Protein AF-A0ABD1LPU7-F1 (afdb_monomer_lite)

Radius of gyration: 28.8 Å; chains: 1; bounding box: 50×42×88 Å

InterPro domains:
  IPR012340 Nucleic acid-binding, OB-fold [G3DSA:2.40.50.140] (16-74)
  IPR027417 P-loop containing nucleoside triphosphate hydrolase [G3DSA:3.40.50.300] (75-120)
  IPR027417 P-loop containing nucleoside triphosphate hydrolase [SSF52540] (64-120)
  IPR032501 Proteasomal ATPase, second OB domain [PF16450] (38-65)
  IPR050221 26S Proteasome Regulatory ATPase [PTHR23073] (26-120)

Foldseek 3Di:
DDPPPDDDDDDPDPPPPPPPPADKDWDQDPVRDIDIDDDDDVVPDDPPWDFDADPPRRYTDGTDPDDDDVVVVVVDDPDDDPDDPVVDPDCVVVVVVVCQQPVCCVPPVVVCVVVVHDGD

pLDDT: mean 79.66, std 15.4, range [37.16, 94.06]

Secondary structure (DSSP, 8-state):
--TT-------S---S-S--SS--EEEE-TTS-EEEE----TTS--TT-EEEE-TTT--EEEEEPPP--HHHHTTS--S-----GGGS-S-HHHHHHHIIIIIHHHH-HHHHHHHTPPP-

Organism: NCBI:txid520843

Sequence (120 aa):
MNPEDEAEEDGANIDLDSPRKGKCVLLKTSTRQTSDVGLVDPDKLKPGDLVGVNKDSYLIMDTLPSEYDSRVKAMEVDEKPTEDYNDIGGLEKQIQELVEAIVLPMTYKERFQKLGVRPP

Structure (mmCIF, N/CA/C/O backbone):
data_AF-A0ABD1LPU7-F1
#
_entry.id   AF-A0ABD1LPU7-F1
#
loop_
_atom_site.group_PDB
_atom_site.id
_atom_site.type_symbol
_atom_site.label_atom_id
_atom_site.label_alt_id
_atom_site.label_comp_id
_atom_site.label_asym_id
_atom_site.label_entity_id
_atom_site.label_seq_id
_atom_site.pdbx_PDB_ins_code
_atom_site.Cartn_x
_atom_site.Cartn_y
_atom_site.Cartn_z
_atom_site.occupancy
_atom_site.B_iso_or_equiv
_atom_site.auth_seq_id
_atom_site.auth_comp_id
_atom_site.auth_asym_id
_atom_site.auth_atom_id
_atom_site.pdbx_PDB_model_num
ATOM 1 N N . MET A 1 1 ? 3.257 -32.813 -55.108 1.00 43.41 1 MET A N 1
ATOM 2 C CA . MET A 1 1 ? 4.587 -32.223 -55.330 1.00 43.41 1 MET A CA 1
ATOM 3 C C . MET A 1 1 ? 4.332 -30.786 -55.752 1.00 43.41 1 MET A C 1
ATOM 5 O O . MET A 1 1 ? 4.018 -30.566 -56.913 1.00 43.41 1 MET A O 1
ATOM 9 N N . ASN A 1 2 ? 4.257 -29.864 -54.788 1.00 43.62 2 ASN A N 1
ATOM 10 C CA . ASN A 1 2 ? 4.083 -28.438 -55.081 1.00 43.62 2 ASN A CA 1
ATOM 11 C C . ASN A 1 2 ? 5.475 -27.824 -55.297 1.00 43.62 2 ASN A C 1
ATOM 13 O O . ASN A 1 2 ? 6.376 -28.178 -54.541 1.00 43.62 2 ASN A O 1
ATOM 17 N N . PRO A 1 3 ? 5.664 -26.963 -56.308 1.00 50.62 3 PRO A N 1
ATOM 18 C CA . PRO A 1 3 ? 6.979 -26.493 -56.740 1.00 50.62 3 PRO A CA 1
ATOM 19 C C . PRO A 1 3 ? 7.425 -25.197 -56.036 1.00 50.62 3 PRO A C 1
ATOM 21 O O . PRO A 1 3 ? 8.059 -24.362 -56.662 1.00 50.62 3 PRO A O 1
ATOM 24 N N . GLU A 1 4 ? 7.083 -24.998 -54.762 1.00 51.28 4 GLU A N 1
ATOM 25 C CA . GLU A 1 4 ? 7.427 -23.759 -54.030 1.00 51.28 4 GLU A CA 1
ATOM 26 C C . GLU A 1 4 ? 8.532 -23.955 -52.977 1.00 51.28 4 GLU A C 1
ATOM 28 O O . GLU A 1 4 ? 8.874 -23.017 -52.267 1.00 51.28 4 GLU A O 1
ATOM 33 N N . ASP A 1 5 ? 9.136 -25.144 -52.909 1.00 53.84 5 ASP A N 1
ATOM 34 C CA . ASP A 1 5 ? 10.357 -25.391 -52.134 1.00 53.84 5 ASP A CA 1
ATOM 35 C C . ASP A 1 5 ? 11.588 -25.286 -53.048 1.00 53.84 5 ASP A C 1
ATOM 37 O O . ASP A 1 5 ? 12.239 -26.287 -53.347 1.00 53.84 5 ASP A O 1
ATOM 41 N N . GLU A 1 6 ? 11.917 -24.080 -53.513 1.00 46.62 6 GLU A N 1
ATOM 42 C CA . GLU A 1 6 ? 13.261 -23.791 -54.022 1.00 46.62 6 GLU A CA 1
ATOM 43 C C . GLU A 1 6 ? 13.816 -22.531 -53.353 1.00 46.62 6 GLU A C 1
ATOM 45 O O . GLU A 1 6 ? 13.182 -21.483 -53.292 1.00 46.62 6 GLU A O 1
ATOM 50 N N . ALA A 1 7 ? 14.997 -22.723 -52.772 1.00 54.12 7 ALA A N 1
ATOM 51 C CA . ALA A 1 7 ? 15.735 -21.821 -51.910 1.00 54.12 7 ALA A CA 1
ATOM 52 C C . ALA A 1 7 ? 15.905 -20.402 -52.473 1.00 54.12 7 ALA A C 1
ATOM 54 O O . ALA A 1 7 ? 16.443 -20.232 -53.565 1.00 54.12 7 ALA A O 1
ATOM 55 N N . GLU A 1 8 ? 15.601 -19.394 -51.651 1.00 47.62 8 GLU A N 1
ATOM 56 C CA . GLU A 1 8 ? 16.196 -18.064 -51.788 1.00 47.62 8 GLU A CA 1
ATOM 57 C C . GLU A 1 8 ? 17.198 -17.830 -50.654 1.00 47.62 8 GLU A C 1
ATOM 59 O O . GLU A 1 8 ? 16.859 -17.635 -49.490 1.00 47.62 8 GLU A O 1
ATOM 64 N N . GLU A 1 9 ? 18.451 -18.005 -51.069 1.00 39.78 9 GLU A N 1
ATOM 65 C CA . GLU A 1 9 ? 19.684 -17.310 -50.707 1.00 39.78 9 GLU A CA 1
ATOM 66 C C . GLU A 1 9 ? 19.823 -16.672 -49.315 1.00 39.78 9 GLU A C 1
ATOM 68 O O . GLU A 1 9 ? 19.140 -15.729 -48.924 1.00 39.78 9 GLU A O 1
ATOM 73 N N . ASP A 1 10 ? 20.882 -17.137 -48.649 1.00 45.31 10 ASP A N 1
ATOM 74 C CA . ASP A 1 10 ? 21.658 -16.475 -47.602 1.00 45.31 10 ASP A CA 1
ATOM 75 C C . ASP A 1 10 ? 21.994 -15.019 -48.007 1.00 45.31 10 ASP A C 1
ATOM 77 O O . ASP A 1 10 ? 23.029 -14.710 -48.602 1.00 45.31 10 ASP A O 1
ATOM 81 N N . GLY A 1 11 ? 21.064 -14.108 -47.732 1.00 37.16 11 GLY A N 1
ATOM 82 C CA . GLY A 1 11 ? 21.216 -12.671 -47.888 1.00 37.16 11 GLY A CA 1
ATOM 83 C C . GLY A 1 11 ? 21.399 -12.020 -46.524 1.00 37.16 11 GLY A C 1
ATOM 84 O O . GLY A 1 11 ? 20.612 -12.234 -45.606 1.00 37.16 11 GLY A O 1
ATOM 85 N N . ALA A 1 12 ? 22.418 -11.171 -46.390 1.00 48.25 12 ALA A N 1
ATOM 86 C CA . ALA A 1 12 ? 22.711 -10.376 -45.195 1.00 48.25 12 ALA A CA 1
ATOM 87 C C . ALA A 1 12 ? 21.688 -9.243 -44.944 1.00 48.25 12 ALA A C 1
ATOM 89 O O . ALA A 1 12 ? 22.067 -8.114 -44.631 1.00 48.25 12 ALA A O 1
ATOM 90 N N . ASN A 1 13 ? 20.395 -9.515 -45.112 1.00 44.69 13 ASN A N 1
ATOM 91 C CA . ASN A 1 13 ? 19.325 -8.570 -44.846 1.00 44.69 13 ASN A CA 1
ATOM 92 C C . ASN A 1 13 ? 18.462 -9.121 -43.712 1.00 44.69 13 ASN A C 1
ATOM 94 O O . ASN A 1 13 ? 17.620 -9.994 -43.902 1.00 44.69 13 ASN A O 1
ATOM 98 N N . ILE A 1 14 ? 18.718 -8.629 -42.502 1.00 56.16 14 ILE A N 1
ATOM 99 C CA . ILE A 1 14 ? 17.807 -8.828 -41.379 1.00 56.16 14 ILE A CA 1
ATOM 100 C C . ILE A 1 14 ? 16.566 -8.001 -41.706 1.00 56.16 14 ILE A C 1
ATOM 102 O O . ILE A 1 14 ? 16.576 -6.780 -41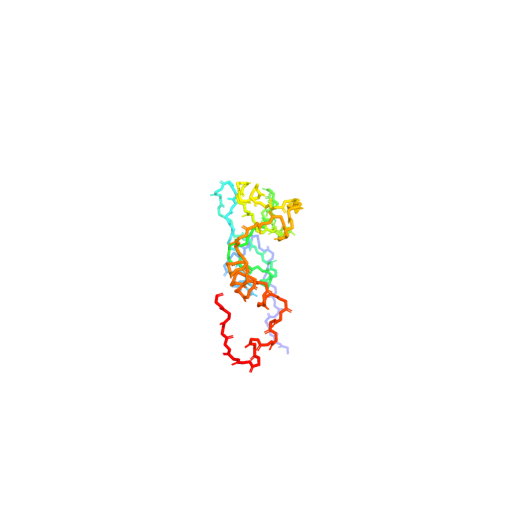.570 1.00 56.16 14 ILE A O 1
ATOM 106 N N . ASP A 1 15 ? 15.520 -8.671 -42.181 1.00 51.81 15 ASP A N 1
ATOM 107 C CA . ASP A 1 15 ? 14.224 -8.058 -42.438 1.00 51.81 15 ASP A CA 1
ATOM 108 C C . ASP A 1 15 ? 13.624 -7.577 -41.102 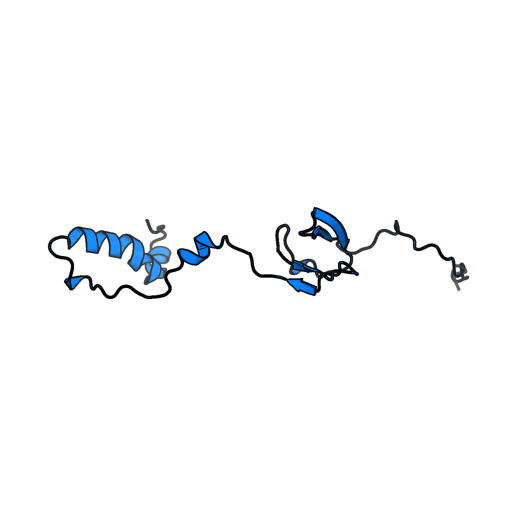1.00 51.81 15 ASP A C 1
ATOM 110 O O . ASP A 1 15 ? 13.118 -8.353 -40.285 1.00 51.81 15 ASP A O 1
ATOM 114 N N . LEU A 1 16 ? 13.786 -6.279 -40.832 1.00 56.81 16 LEU A N 1
ATOM 115 C CA . LEU A 1 16 ? 13.304 -5.601 -39.625 1.00 56.81 16 LEU A CA 1
ATOM 116 C C . LEU A 1 16 ? 11.785 -5.362 -39.653 1.00 56.81 16 LEU A C 1
ATOM 118 O O . LEU A 1 16 ? 11.217 -5.072 -38.600 1.00 56.81 16 LEU A O 1
ATOM 122 N N . ASP A 1 17 ? 11.144 -5.502 -40.818 1.00 53.06 17 ASP A N 1
ATOM 123 C CA . ASP A 1 17 ? 9.734 -5.164 -41.066 1.00 53.06 17 ASP A CA 1
ATOM 124 C C . ASP A 1 17 ? 8.830 -6.398 -41.219 1.00 53.06 17 ASP A C 1
ATOM 126 O O . ASP A 1 17 ? 7.606 -6.277 -41.327 1.00 53.06 17 ASP A O 1
ATOM 130 N N . SER A 1 18 ? 9.398 -7.608 -41.171 1.00 58.28 18 SER A N 1
ATOM 131 C CA . SER A 1 18 ? 8.603 -8.828 -41.052 1.00 58.28 18 SER A CA 1
ATOM 132 C C . SER A 1 18 ? 7.675 -8.682 -39.836 1.00 58.28 18 SER A C 1
ATOM 134 O O . SER A 1 18 ? 8.170 -8.368 -38.746 1.00 58.28 18 SER A O 1
ATOM 136 N N . PRO A 1 19 ? 6.342 -8.866 -39.965 1.00 53.09 19 PRO A N 1
ATOM 137 C CA . PRO A 1 19 ? 5.412 -8.651 -38.868 1.00 53.09 19 PRO A CA 1
ATOM 138 C C . PRO A 1 19 ? 5.712 -9.687 -37.791 1.00 53.09 19 PRO A C 1
ATOM 140 O O . PRO A 1 19 ? 5.209 -10.812 -37.822 1.00 53.09 19 PRO A O 1
ATOM 143 N N . ARG A 1 20 ? 6.577 -9.317 -36.840 1.00 55.81 20 ARG A N 1
ATOM 144 C CA . ARG A 1 20 ? 6.923 -10.146 -35.695 1.00 55.81 20 ARG A CA 1
ATOM 145 C C . ARG A 1 20 ? 5.604 -10.471 -35.019 1.00 55.81 20 ARG A C 1
ATOM 147 O O . ARG A 1 20 ? 4.964 -9.609 -34.422 1.00 55.81 20 ARG A O 1
ATOM 154 N N . LYS A 1 21 ? 5.170 -11.723 -35.146 1.00 51.88 21 LYS A N 1
ATOM 155 C CA . LYS A 1 21 ? 3.934 -12.244 -34.557 1.00 51.88 21 LYS A CA 1
ATOM 156 C C . LYS A 1 21 ? 4.151 -12.476 -33.056 1.00 51.88 21 LYS A C 1
ATOM 158 O O . LYS A 1 21 ? 3.979 -13.576 -32.546 1.00 51.88 21 LYS A O 1
ATOM 163 N N . GLY A 1 22 ? 4.610 -11.435 -32.368 1.00 58.34 22 GLY A N 1
ATOM 164 C CA . GLY A 1 22 ? 5.024 -11.418 -30.974 1.00 58.34 22 GLY A CA 1
ATOM 165 C C . GLY A 1 22 ? 4.769 -10.036 -30.382 1.00 58.34 22 GLY A C 1
ATOM 166 O O . GLY A 1 22 ? 4.813 -9.026 -31.084 1.00 58.34 22 GLY A O 1
ATOM 167 N N . LYS A 1 23 ? 4.445 -9.983 -29.090 1.00 67.12 23 LYS A N 1
ATOM 168 C CA . LYS A 1 23 ? 4.200 -8.709 -28.408 1.00 67.12 23 LYS A CA 1
ATOM 169 C C . LYS A 1 23 ? 5.547 -7.997 -28.209 1.00 67.12 23 LYS A C 1
ATOM 171 O O . LYS A 1 23 ? 6.508 -8.614 -27.757 1.00 67.12 23 LYS A O 1
ATOM 176 N N . CYS A 1 24 ? 5.619 -6.727 -28.600 1.00 70.12 24 CYS A N 1
ATOM 177 C CA . CYS A 1 24 ? 6.802 -5.875 -28.459 1.00 70.12 24 CYS A CA 1
ATOM 178 C C . CYS A 1 24 ? 6.679 -5.021 -27.189 1.00 70.12 24 CYS A C 1
ATOM 180 O O . CYS A 1 24 ? 5.570 -4.615 -26.832 1.00 70.12 24 CYS A O 1
ATOM 182 N N . VAL A 1 25 ? 7.800 -4.742 -26.519 1.00 80.19 25 VAL A N 1
ATOM 183 C CA . VAL A 1 25 ? 7.853 -3.878 -25.335 1.00 80.19 25 VAL A CA 1
ATOM 184 C C . VAL A 1 25 ? 8.757 -2.685 -25.631 1.00 80.19 25 VAL A C 1
ATOM 186 O O . VAL A 1 25 ? 9.889 -2.838 -26.086 1.00 80.19 25 VAL A O 1
ATOM 189 N N . LEU A 1 26 ? 8.249 -1.484 -25.355 1.00 84.56 26 LEU A N 1
ATOM 190 C CA . LEU A 1 26 ? 9.036 -0.255 -25.392 1.00 84.56 26 LEU A CA 1
ATOM 191 C C . LEU A 1 26 ? 9.571 0.032 -23.994 1.00 84.56 26 LEU A C 1
ATOM 193 O O . LEU A 1 26 ? 8.798 0.114 -23.038 1.00 84.56 26 LEU A O 1
ATOM 197 N N . LEU A 1 27 ? 10.883 0.218 -23.882 1.00 86.69 27 LEU A N 1
ATOM 198 C CA . LEU A 1 27 ? 11.541 0.490 -22.609 1.00 86.69 27 LEU A CA 1
ATOM 199 C C . LEU A 1 27 ? 12.167 1.869 -22.625 1.00 86.69 27 LEU A C 1
ATOM 201 O O . LEU A 1 27 ? 12.809 2.276 -23.592 1.00 86.69 27 LEU A O 1
ATOM 205 N N . LYS A 1 28 ? 12.010 2.570 -21.506 1.00 88.75 28 LYS A N 1
ATOM 206 C CA . LYS A 1 28 ? 12.724 3.807 -21.225 1.00 88.75 28 LYS A CA 1
ATOM 207 C C . LYS A 1 28 ? 13.743 3.528 -20.134 1.00 88.75 28 LYS A C 1
ATOM 209 O O . LYS A 1 28 ? 13.373 3.249 -18.998 1.00 88.75 28 LYS A O 1
ATOM 214 N N . THR A 1 29 ? 15.019 3.599 -20.481 1.00 88.25 29 THR A N 1
ATOM 215 C CA . THR A 1 29 ? 16.103 3.384 -19.526 1.00 88.25 29 THR A CA 1
ATOM 216 C C . THR A 1 29 ? 16.227 4.572 -18.570 1.00 88.25 29 THR A C 1
ATOM 218 O O . THR A 1 29 ? 15.837 5.703 -18.883 1.00 88.25 29 THR A O 1
ATOM 221 N N . SER A 1 30 ? 16.854 4.355 -17.412 1.00 87.06 30 SER A N 1
ATOM 222 C CA . SER A 1 30 ? 17.182 5.429 -16.461 1.00 87.06 30 SER A CA 1
ATOM 223 C C . SER A 1 30 ? 18.111 6.494 -17.065 1.00 87.06 30 SER A C 1
ATOM 225 O O . SER A 1 30 ? 18.108 7.643 -16.627 1.00 87.06 30 SER A O 1
ATOM 227 N N . THR A 1 31 ? 18.856 6.147 -18.123 1.00 89.62 31 THR A N 1
ATOM 228 C CA . THR A 1 31 ? 19.670 7.076 -18.927 1.00 89.62 31 THR A CA 1
ATOM 229 C C . THR A 1 31 ? 18.853 7.886 -19.941 1.00 89.62 31 THR A C 1
ATOM 231 O O . THR A 1 31 ? 19.426 8.633 -20.729 1.00 89.62 31 THR A O 1
ATOM 234 N N . ARG A 1 32 ? 17.514 7.801 -19.892 1.00 88.19 32 ARG A N 1
ATOM 235 C CA . ARG A 1 32 ? 16.557 8.500 -20.770 1.00 88.19 32 ARG A CA 1
ATOM 236 C C . ARG A 1 32 ? 16.642 8.092 -22.245 1.00 88.19 32 ARG A C 1
ATOM 238 O O . ARG A 1 32 ? 16.194 8.853 -23.099 1.00 88.19 32 ARG A O 1
ATOM 245 N N . GLN A 1 33 ? 17.167 6.906 -22.540 1.00 86.31 33 GLN A N 1
ATOM 246 C CA . GLN A 1 33 ? 17.138 6.321 -23.879 1.00 86.31 33 GLN A CA 1
ATOM 247 C C . GLN A 1 33 ? 15.901 5.435 -24.026 1.00 86.31 33 GLN A C 1
ATOM 249 O O . GLN A 1 33 ? 15.443 4.824 -23.059 1.00 86.31 33 GLN A O 1
ATOM 254 N N . THR A 1 34 ? 15.338 5.401 -25.228 1.00 85.12 34 THR A N 1
ATOM 255 C CA . THR A 1 34 ? 14.198 4.549 -25.565 1.00 85.12 34 THR A CA 1
ATOM 256 C C . THR A 1 34 ? 14.656 3.488 -26.547 1.00 85.12 34 THR A C 1
ATOM 258 O O . THR A 1 34 ? 15.092 3.844 -27.641 1.00 85.12 34 THR A O 1
ATOM 261 N N . SER A 1 35 ? 14.541 2.222 -26.158 1.00 78.62 35 SER A N 1
ATOM 262 C CA . SER A 1 35 ? 14.899 1.076 -26.997 1.00 78.62 35 SER A CA 1
ATOM 263 C C . SER A 1 35 ? 13.703 0.136 -27.096 1.00 78.62 35 SER A C 1
ATOM 265 O O . SER A 1 35 ? 12.988 -0.073 -26.108 1.00 78.62 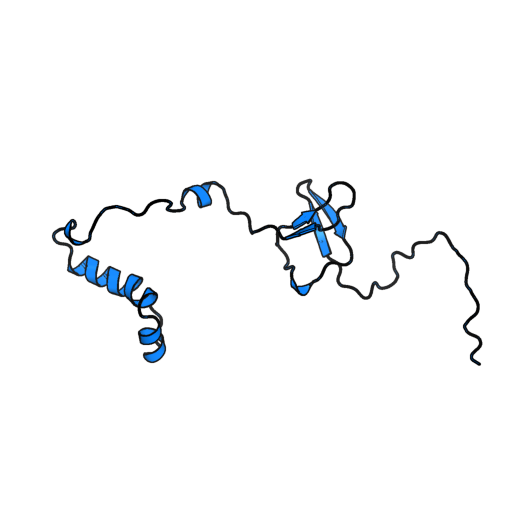35 SER A O 1
ATOM 267 N N . ASP A 1 36 ? 13.469 -0.417 -28.282 1.00 77.25 36 ASP A N 1
ATOM 268 C CA . ASP A 1 36 ? 12.564 -1.544 -28.454 1.00 77.25 36 ASP A CA 1
ATOM 269 C C . ASP A 1 36 ? 13.276 -2.823 -28.011 1.00 77.25 36 ASP A C 1
ATOM 271 O O . ASP A 1 36 ? 14.435 -3.064 -28.348 1.00 77.25 36 ASP A O 1
ATOM 275 N N . VAL A 1 37 ? 12.600 -3.637 -27.207 1.00 71.94 37 VAL A N 1
ATOM 276 C CA . VAL A 1 37 ? 13.138 -4.929 -26.781 1.00 71.94 37 VAL A CA 1
ATOM 277 C C . VAL A 1 37 ? 12.138 -6.007 -27.151 1.00 71.94 37 VAL A C 1
ATOM 279 O O . VAL A 1 37 ? 10.934 -5.907 -26.893 1.00 71.94 37 VAL A O 1
ATOM 282 N N . GLY A 1 38 ? 12.657 -7.025 -27.832 1.00 66.75 38 GLY A N 1
ATOM 283 C CA . GLY A 1 38 ? 11.885 -8.159 -28.312 1.00 66.75 38 GLY A CA 1
ATOM 284 C C . GLY A 1 38 ? 11.632 -9.226 -27.244 1.00 66.75 38 GLY A C 1
ATOM 285 O O . GLY A 1 38 ? 12.367 -9.346 -26.270 1.00 66.75 38 GLY A O 1
ATOM 286 N N . LEU A 1 39 ? 10.584 -10.011 -27.509 1.00 61.06 39 LEU A N 1
ATOM 287 C CA . LEU A 1 39 ? 10.225 -11.318 -26.944 1.00 61.06 39 LEU A CA 1
ATOM 288 C C . LEU A 1 39 ? 10.404 -11.486 -25.422 1.00 61.06 39 LEU A C 1
ATOM 290 O O . LEU A 1 39 ? 11.211 -12.283 -24.952 1.00 61.06 39 LEU A O 1
ATOM 294 N N . VAL A 1 40 ? 9.580 -10.778 -24.653 1.00 68.19 40 VAL A N 1
ATOM 295 C CA . VAL A 1 40 ? 9.388 -11.038 -23.218 1.00 68.19 40 VAL A CA 1
ATOM 296 C C . VAL A 1 40 ? 7.957 -11.503 -22.983 1.00 68.19 40 VAL A C 1
ATOM 298 O O . VAL A 1 40 ? 7.048 -11.051 -23.681 1.00 68.19 40 VAL A O 1
ATOM 301 N N . ASP A 1 41 ? 7.757 -12.408 -22.019 1.00 69.38 41 ASP A N 1
ATOM 302 C CA . ASP A 1 41 ? 6.434 -12.900 -21.623 1.00 69.38 41 ASP A CA 1
ATOM 303 C C . ASP A 1 41 ? 5.516 -11.716 -21.256 1.00 69.38 41 ASP A C 1
ATOM 305 O O . ASP A 1 41 ? 5.705 -11.078 -20.214 1.00 69.38 41 ASP A O 1
ATOM 309 N N . PRO A 1 42 ? 4.492 -11.412 -22.066 1.00 70.31 42 PRO A N 1
ATOM 310 C CA . PRO A 1 42 ? 3.687 -10.211 -21.876 1.00 70.31 42 PRO A CA 1
ATOM 311 C C . PRO A 1 42 ? 2.701 -10.311 -20.711 1.00 70.31 42 PRO A C 1
ATOM 313 O O . PRO A 1 42 ? 2.117 -9.306 -20.325 1.00 70.31 42 PRO A O 1
ATOM 316 N N . ASP A 1 43 ? 2.470 -11.504 -20.167 1.00 78.75 43 ASP A N 1
ATOM 317 C CA . ASP A 1 43 ? 1.480 -11.707 -19.105 1.00 78.75 43 ASP A CA 1
ATOM 318 C C . ASP A 1 43 ? 1.995 -11.254 -17.730 1.00 78.75 43 ASP A C 1
ATOM 320 O O . ASP A 1 43 ? 1.205 -11.003 -16.820 1.00 78.75 43 ASP A O 1
ATOM 324 N N . LYS A 1 44 ? 3.319 -11.123 -17.582 1.00 77.69 44 LYS A N 1
ATOM 325 C CA . LYS A 1 44 ? 3.975 -10.709 -16.332 1.00 77.69 44 LYS A CA 1
ATOM 326 C C . LYS A 1 44 ? 4.225 -9.205 -16.250 1.00 77.69 44 LYS A C 1
ATOM 328 O O . LYS A 1 44 ? 4.471 -8.713 -15.157 1.00 77.69 44 LYS A O 1
ATOM 333 N N . LEU A 1 45 ? 4.178 -8.498 -17.380 1.00 81.56 45 LEU A N 1
ATOM 334 C CA . LEU A 1 45 ? 4.551 -7.089 -17.473 1.00 81.56 45 LEU A CA 1
ATOM 335 C C . LEU A 1 45 ? 3.339 -6.203 -17.725 1.00 81.56 45 LEU A C 1
ATOM 337 O O . LEU A 1 45 ? 2.525 -6.458 -18.615 1.00 81.56 45 LEU A O 1
ATOM 341 N N . LYS A 1 46 ? 3.261 -5.107 -16.976 1.00 86.00 46 LYS A N 1
ATOM 342 C CA . LYS A 1 46 ? 2.296 -4.032 -17.176 1.00 86.00 46 LYS A CA 1
ATOM 343 C C . LYS A 1 46 ? 3.029 -2.729 -17.498 1.00 86.00 46 LYS A C 1
ATOM 345 O O . LYS A 1 46 ? 4.160 -2.517 -17.057 1.00 86.00 46 LYS A O 1
ATOM 350 N N . PRO A 1 47 ? 2.407 -1.822 -18.272 1.00 87.00 47 PRO A N 1
ATOM 351 C CA . PRO A 1 47 ? 2.978 -0.501 -18.493 1.00 87.00 47 PRO A CA 1
ATOM 352 C C . PRO A 1 47 ? 3.232 0.217 -17.160 1.00 87.00 47 PRO A C 1
ATOM 354 O O . PRO A 1 47 ? 2.308 0.375 -16.363 1.00 87.00 47 PRO A O 1
ATOM 357 N N . GLY A 1 48 ? 4.470 0.667 -16.945 1.00 86.19 48 GLY A N 1
ATOM 358 C CA . GLY A 1 48 ? 4.894 1.347 -15.716 1.00 86.19 48 GLY A CA 1
ATOM 359 C C . GLY A 1 48 ? 5.669 0.473 -14.727 1.00 86.19 48 GLY A C 1
ATOM 360 O O . GLY A 1 48 ? 6.191 1.014 -13.755 1.00 86.19 48 GLY A O 1
ATOM 361 N N . ASP A 1 49 ? 5.795 -0.831 -14.984 1.00 87.56 49 ASP A N 1
ATOM 362 C CA . ASP A 1 49 ? 6.628 -1.709 -14.163 1.00 87.56 49 ASP A CA 1
ATOM 363 C C . ASP A 1 49 ? 8.117 -1.364 -14.307 1.00 87.56 49 ASP A C 1
ATOM 365 O O . ASP A 1 49 ? 8.608 -1.007 -15.384 1.00 87.56 49 ASP A O 1
ATOM 369 N N . LEU A 1 50 ? 8.849 -1.493 -13.202 1.00 87.38 50 LEU A N 1
ATOM 370 C CA . LEU A 1 50 ? 10.299 -1.358 -13.184 1.00 87.38 50 LEU A CA 1
ATOM 371 C C . LEU A 1 50 ? 10.920 -2.706 -13.542 1.00 87.38 50 LEU A C 1
ATOM 373 O O . LEU A 1 50 ? 10.552 -3.740 -12.992 1.00 87.38 50 LEU A O 1
ATOM 377 N N . VAL A 1 51 ? 11.884 -2.704 -14.456 1.00 88.62 51 VAL A N 1
ATOM 378 C CA . VAL A 1 51 ? 12.572 -3.922 -14.894 1.00 88.62 51 VAL A CA 1
ATOM 379 C C . VAL A 1 51 ? 14.077 -3.710 -14.910 1.00 88.62 51 VAL A C 1
ATOM 381 O O . VAL A 1 51 ? 14.572 -2.628 -15.233 1.00 88.62 51 VAL A O 1
ATOM 384 N N . GLY A 1 52 ? 14.816 -4.756 -14.558 1.00 88.31 52 GLY A N 1
ATOM 385 C CA . GLY A 1 52 ? 16.260 -4.807 -14.719 1.00 88.31 52 GLY A CA 1
ATOM 386 C C . GLY A 1 52 ? 16.604 -5.083 -16.177 1.00 88.31 52 GLY A C 1
ATOM 387 O O . GLY A 1 52 ? 16.133 -6.066 -16.746 1.00 88.31 52 GLY A O 1
ATOM 388 N N . VAL A 1 53 ? 17.437 -4.233 -16.775 1.00 87.81 53 VAL A N 1
ATOM 389 C CA . VAL A 1 53 ? 17.920 -4.389 -18.155 1.00 87.81 53 VAL A CA 1
ATOM 390 C C . VAL A 1 53 ? 19.433 -4.578 -18.187 1.00 87.81 53 VAL A C 1
ATOM 392 O O . VAL A 1 53 ? 20.163 -3.995 -17.380 1.00 87.81 53 VAL A O 1
ATOM 395 N N . ASN A 1 54 ? 19.919 -5.369 -19.142 1.00 87.06 54 ASN A N 1
ATOM 396 C CA . ASN A 1 54 ? 21.348 -5.456 -19.428 1.00 87.06 54 ASN A CA 1
ATOM 397 C C . ASN A 1 54 ? 21.858 -4.136 -20.044 1.00 87.06 54 ASN A C 1
ATOM 399 O O . ASN A 1 54 ? 21.180 -3.539 -20.878 1.00 87.06 54 ASN A O 1
ATOM 403 N N . LYS A 1 55 ? 23.054 -3.679 -19.647 1.00 84.25 55 LYS A N 1
ATOM 404 C CA . LYS A 1 55 ? 23.626 -2.400 -20.108 1.00 84.25 55 LYS A CA 1
ATOM 405 C C . LYS A 1 55 ? 24.024 -2.399 -21.586 1.00 84.25 55 LYS A C 1
ATOM 407 O O . LYS A 1 55 ? 23.932 -1.353 -22.217 1.00 84.25 55 LYS A O 1
ATOM 412 N N . ASP A 1 56 ? 24.462 -3.542 -22.108 1.00 85.31 56 ASP A N 1
ATOM 413 C CA . ASP A 1 56 ? 25.006 -3.661 -23.462 1.00 85.31 56 ASP A CA 1
ATOM 414 C C . ASP A 1 56 ? 23.948 -4.165 -24.451 1.00 85.31 56 ASP A C 1
ATOM 416 O O . ASP A 1 56 ? 23.860 -3.672 -25.573 1.00 85.31 56 ASP A O 1
ATOM 420 N N . SER A 1 57 ? 23.121 -5.132 -24.035 1.00 81.75 57 SER A N 1
ATOM 421 C CA . SER A 1 57 ? 22.130 -5.782 -24.907 1.00 81.75 57 SER A CA 1
ATOM 422 C C . SER A 1 57 ? 20.689 -5.304 -24.714 1.00 81.75 57 SER A C 1
ATOM 424 O O . SER A 1 57 ? 19.812 -5.751 -25.447 1.00 81.75 57 SER A O 1
ATOM 426 N N . TYR A 1 58 ? 20.422 -4.438 -23.727 1.00 83.31 58 TYR A N 1
ATOM 427 C CA . TYR A 1 58 ? 19.085 -3.937 -23.362 1.00 83.31 58 TYR A CA 1
ATOM 428 C C . TYR A 1 58 ? 18.027 -5.020 -23.089 1.00 83.31 58 TYR A C 1
ATOM 430 O O . TYR A 1 58 ? 16.847 -4.712 -22.961 1.00 83.31 58 TYR A O 1
ATOM 438 N N . LEU A 1 59 ? 18.428 -6.282 -22.928 1.00 83.75 59 LEU A N 1
ATOM 439 C CA . LEU A 1 59 ? 17.514 -7.379 -22.631 1.00 83.75 59 LEU A CA 1
ATOM 440 C C . LEU A 1 59 ? 16.943 -7.235 -21.213 1.00 83.75 59 LEU A C 1
ATOM 442 O O . LEU A 1 59 ? 17.697 -6.989 -20.267 1.00 83.75 59 LEU A O 1
ATOM 446 N N . ILE A 1 60 ? 15.629 -7.425 -21.064 1.00 84.75 60 ILE A N 1
ATOM 447 C CA . ILE A 1 60 ? 14.973 -7.507 -19.753 1.00 84.75 60 ILE A CA 1
ATOM 448 C C . ILE A 1 60 ? 15.429 -8.796 -19.064 1.00 84.75 60 ILE A C 1
ATOM 450 O O . ILE A 1 60 ? 15.271 -9.886 -19.607 1.00 84.75 60 ILE A O 1
ATOM 454 N N . MET A 1 61 ? 15.995 -8.661 -17.869 1.00 82.31 61 MET A N 1
ATOM 455 C CA . MET A 1 61 ? 16.478 -9.783 -17.066 1.00 82.31 61 MET A CA 1
ATOM 456 C C . MET A 1 61 ? 15.474 -10.171 -15.985 1.00 82.31 61 MET A C 1
ATOM 458 O O . MET A 1 61 ? 15.183 -11.351 -15.820 1.00 82.31 61 MET A O 1
ATOM 462 N N . ASP A 1 62 ? 14.962 -9.180 -15.254 1.00 82.88 62 ASP A N 1
ATOM 463 C CA . ASP A 1 62 ? 14.104 -9.409 -14.093 1.00 82.88 62 ASP A CA 1
ATOM 464 C C . ASP A 1 62 ? 13.097 -8.268 -13.901 1.00 82.88 62 ASP A C 1
ATOM 466 O O . ASP A 1 62 ? 13.333 -7.128 -14.315 1.00 82.88 62 ASP A O 1
ATOM 470 N N . THR A 1 63 ? 11.977 -8.575 -13.258 1.00 84.81 63 THR A N 1
ATOM 471 C CA . THR A 1 63 ? 10.981 -7.596 -12.820 1.00 84.81 63 THR A CA 1
ATOM 472 C C . THR A 1 63 ? 11.357 -7.082 -11.443 1.00 84.81 63 THR A C 1
ATOM 474 O O . THR A 1 63 ? 11.437 -7.849 -10.485 1.00 84.81 63 THR A O 1
ATOM 477 N N . LEU A 1 64 ? 11.579 -5.777 -11.334 1.00 87.00 64 LEU A N 1
ATOM 478 C CA . LEU A 1 64 ? 11.894 -5.139 -10.066 1.00 87.00 64 LEU A CA 1
ATOM 479 C C . LEU A 1 64 ? 10.597 -4.797 -9.321 1.00 87.00 64 LEU A C 1
ATOM 481 O O . LEU A 1 64 ? 9.593 -4.446 -9.947 1.00 87.00 64 LEU A O 1
ATOM 485 N N . PRO A 1 65 ? 10.600 -4.863 -7.980 1.00 86.38 65 PRO A N 1
ATOM 486 C CA . PRO A 1 65 ? 9.476 -4.374 -7.198 1.00 86.38 65 PRO A CA 1
ATOM 487 C C . PRO A 1 65 ? 9.278 -2.873 -7.433 1.00 86.38 65 PRO A C 1
ATOM 489 O O . PRO A 1 65 ? 10.227 -2.137 -7.709 1.00 86.38 65 PRO A O 1
ATOM 492 N N . SER A 1 66 ? 8.038 -2.409 -7.281 1.00 86.62 66 SER A N 1
ATOM 493 C CA . SER A 1 66 ? 7.709 -0.986 -7.366 1.00 86.62 66 SER A CA 1
ATOM 494 C C . SER A 1 66 ? 8.541 -0.174 -6.369 1.00 86.62 66 SER A C 1
ATOM 496 O O . SER A 1 66 ? 8.550 -0.472 -5.170 1.00 86.62 66 SER A O 1
ATOM 498 N N . GLU A 1 67 ? 9.220 0.862 -6.853 1.00 84.94 67 GLU A N 1
ATOM 499 C CA . GLU A 1 67 ? 10.023 1.745 -6.017 1.00 84.94 67 GLU A CA 1
ATOM 500 C C . GLU A 1 67 ? 9.154 2.856 -5.415 1.00 84.94 67 GLU A C 1
ATOM 502 O O . GLU A 1 67 ? 8.441 3.566 -6.122 1.00 84.94 67 GLU A O 1
ATOM 507 N N . TYR A 1 68 ? 9.236 3.007 -4.094 1.00 87.00 68 TYR A N 1
ATOM 508 C CA . TYR A 1 68 ? 8.641 4.115 -3.351 1.00 87.00 68 TYR A CA 1
ATOM 509 C C . TYR A 1 68 ? 9.734 5.086 -2.906 1.00 87.00 68 TYR A C 1
ATOM 511 O O . TYR A 1 68 ? 10.859 4.663 -2.621 1.00 87.00 68 TYR A O 1
ATOM 519 N N . ASP A 1 69 ? 9.385 6.371 -2.812 1.00 91.75 69 ASP A N 1
ATOM 520 C CA . ASP A 1 69 ? 10.284 7.426 -2.338 1.00 91.75 69 ASP A CA 1
ATOM 521 C C . ASP A 1 69 ? 10.865 7.074 -0.958 1.00 91.75 69 ASP A C 1
ATOM 523 O O . ASP A 1 69 ? 10.176 6.528 -0.089 1.00 91.75 69 ASP A O 1
ATOM 527 N N . SER A 1 70 ? 12.141 7.393 -0.742 1.00 89.81 70 SER A N 1
ATOM 528 C CA . SER A 1 70 ? 12.833 7.079 0.511 1.00 89.81 70 SER A CA 1
ATOM 529 C C . SER A 1 70 ? 12.171 7.723 1.729 1.00 89.81 70 SER A C 1
ATOM 531 O O . SER A 1 70 ? 12.207 7.149 2.814 1.00 89.81 70 SER A O 1
ATOM 533 N N . ARG A 1 71 ? 11.501 8.868 1.558 1.00 91.50 71 ARG A N 1
ATOM 534 C CA . ARG A 1 71 ? 10.728 9.531 2.615 1.00 91.50 71 ARG A CA 1
ATOM 535 C C . ARG A 1 71 ? 9.484 8.741 2.998 1.00 91.50 71 ARG A C 1
ATOM 537 O O . ARG A 1 71 ? 9.112 8.770 4.160 1.00 91.50 71 ARG A O 1
ATOM 544 N N . VAL A 1 72 ? 8.861 8.036 2.050 1.00 91.00 72 VAL A N 1
ATOM 545 C CA . VAL A 1 72 ? 7.713 7.158 2.329 1.00 91.00 72 VAL A CA 1
ATOM 546 C C . VAL A 1 72 ? 8.180 5.918 3.076 1.00 91.00 72 VAL A C 1
ATOM 548 O O . VAL A 1 72 ? 7.565 5.545 4.067 1.00 91.00 72 VAL A O 1
ATOM 551 N N . LYS A 1 73 ? 9.311 5.333 2.664 1.00 87.75 73 LYS A N 1
ATOM 552 C CA . LYS A 1 73 ? 9.922 4.209 3.391 1.00 87.75 73 LYS A CA 1
ATOM 553 C C . LYS A 1 73 ? 10.307 4.591 4.822 1.00 87.75 73 LYS A C 1
ATOM 555 O O . LYS A 1 73 ? 10.137 3.796 5.726 1.00 87.75 73 LYS A O 1
ATOM 560 N N . ALA A 1 74 ? 10.753 5.828 5.047 1.00 88.56 74 ALA A N 1
ATOM 561 C CA . ALA A 1 74 ? 11.051 6.331 6.389 1.00 88.56 74 ALA A CA 1
ATOM 562 C C . ALA A 1 74 ? 9.806 6.585 7.268 1.00 88.56 74 ALA A C 1
ATOM 564 O O . ALA A 1 74 ? 9.955 6.819 8.463 1.00 88.56 74 ALA A O 1
ATOM 565 N N . MET A 1 75 ? 8.598 6.594 6.693 1.00 90.88 75 MET A N 1
ATOM 566 C CA . MET A 1 75 ? 7.334 6.681 7.439 1.00 90.88 75 MET A CA 1
ATOM 567 C C . MET A 1 75 ? 6.760 5.300 7.780 1.00 90.88 75 MET A C 1
ATOM 569 O O . MET A 1 75 ? 5.713 5.221 8.423 1.00 90.88 75 MET A O 1
ATOM 573 N N . GLU A 1 76 ? 7.405 4.222 7.331 1.00 89.06 76 GLU A N 1
ATOM 574 C CA . GLU A 1 76 ? 7.046 2.868 7.730 1.00 89.06 76 GLU A CA 1
ATOM 575 C C . GLU A 1 76 ? 7.305 2.693 9.232 1.00 89.06 76 GLU A C 1
ATOM 577 O O . GLU A 1 76 ? 8.313 3.148 9.771 1.00 89.06 76 GLU A O 1
ATOM 582 N N . VAL A 1 77 ? 6.342 2.097 9.933 1.00 88.69 77 VAL A N 1
ATOM 583 C CA . VAL A 1 77 ? 6.440 1.884 11.379 1.00 88.69 77 VAL A CA 1
ATOM 584 C C . VAL A 1 77 ? 7.185 0.575 11.615 1.00 88.69 77 VAL A C 1
ATOM 586 O O . VAL A 1 77 ? 6.593 -0.496 11.493 1.00 88.69 77 VAL A O 1
ATOM 589 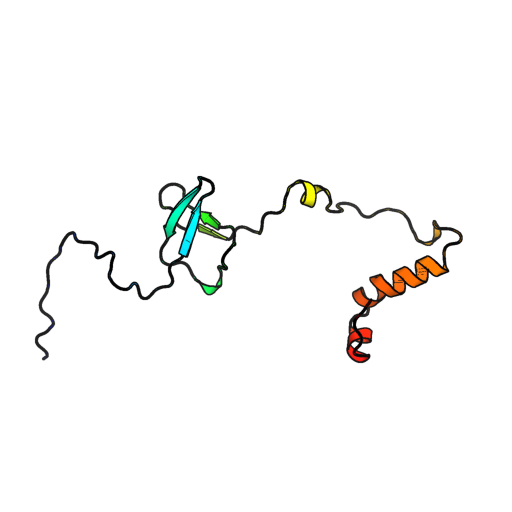N N . ASP A 1 78 ? 8.470 0.671 11.956 1.00 87.44 78 ASP A N 1
ATOM 590 C CA . ASP A 1 78 ? 9.318 -0.496 12.240 1.00 87.44 78 ASP A CA 1
ATOM 591 C C . ASP A 1 78 ? 8.985 -1.151 13.592 1.00 87.44 78 ASP A C 1
ATOM 593 O O . ASP A 1 78 ? 8.946 -2.376 13.717 1.00 87.44 78 ASP A O 1
ATOM 597 N N . GLU A 1 79 ? 8.725 -0.336 14.619 1.00 89.69 79 GLU A N 1
ATOM 598 C CA . GLU A 1 79 ? 8.449 -0.797 15.981 1.00 89.69 79 GLU A CA 1
ATOM 599 C C . GLU A 1 79 ? 7.053 -0.387 16.442 1.00 89.69 79 GLU A C 1
ATOM 601 O O . GLU A 1 79 ? 6.605 0.746 16.253 1.00 89.69 79 GLU A O 1
ATOM 606 N N . LYS A 1 80 ? 6.356 -1.323 17.096 1.00 89.31 80 LYS A N 1
ATOM 607 C CA . LYS A 1 80 ? 5.055 -1.032 17.694 1.00 89.31 80 LYS A CA 1
ATOM 608 C C . LYS A 1 80 ? 5.213 -0.049 18.867 1.00 89.31 80 LYS A C 1
ATOM 610 O O . LYS A 1 80 ? 6.132 -0.221 19.671 1.00 89.31 80 LYS A O 1
ATOM 615 N N . PRO A 1 81 ? 4.300 0.923 19.028 1.00 86.19 81 PRO A N 1
ATOM 616 C CA . PRO A 1 81 ? 4.247 1.721 20.246 1.00 86.19 81 PRO A CA 1
ATOM 617 C C . PRO A 1 81 ? 3.952 0.834 21.468 1.00 86.19 81 PRO A C 1
ATOM 619 O O . PRO A 1 81 ? 3.335 -0.229 21.349 1.00 86.19 81 PRO A O 1
ATOM 622 N N . THR A 1 82 ? 4.420 1.267 22.638 1.00 89.62 82 THR A N 1
ATOM 623 C CA . THR A 1 82 ? 4.309 0.536 23.914 1.00 89.62 82 THR A CA 1
ATOM 624 C C . THR A 1 82 ? 3.057 0.859 24.723 1.00 89.62 82 THR A C 1
ATOM 626 O O . THR A 1 82 ? 2.813 0.186 25.715 1.00 89.62 82 THR A O 1
ATOM 629 N N . GLU A 1 83 ? 2.298 1.876 24.323 1.00 89.62 83 GLU A N 1
ATOM 630 C CA . GLU A 1 83 ? 1.159 2.400 25.082 1.00 89.62 83 GLU A CA 1
ATOM 631 C C . GLU A 1 83 ? -0.075 1.494 24.968 1.00 89.62 83 GLU A C 1
ATOM 633 O O . GLU A 1 83 ? -0.444 1.076 23.864 1.00 89.62 83 GLU A O 1
ATOM 638 N N . ASP A 1 84 ? -0.757 1.258 26.091 1.00 88.75 84 ASP A N 1
ATOM 639 C CA . ASP A 1 84 ? -2.015 0.516 26.146 1.00 88.75 84 ASP A CA 1
ATOM 640 C C . ASP A 1 84 ? -3.220 1.465 26.303 1.00 88.75 84 ASP A C 1
ATOM 642 O O . ASP A 1 84 ? -3.121 2.578 26.817 1.00 88.75 84 ASP A O 1
ATOM 646 N N . TYR A 1 85 ? -4.425 1.018 25.921 1.00 88.50 85 TYR A N 1
ATOM 647 C CA . TYR A 1 85 ? -5.649 1.828 26.080 1.00 88.50 85 TYR A CA 1
ATOM 648 C C . TYR A 1 85 ? -5.969 2.184 27.540 1.00 88.50 85 TYR A C 1
ATOM 650 O O . TYR A 1 85 ? -6.686 3.150 27.789 1.00 88.50 85 TYR A O 1
ATOM 658 N N . ASN A 1 86 ? -5.435 1.419 28.498 1.00 88.31 86 ASN A N 1
ATOM 659 C CA . ASN A 1 86 ? -5.601 1.683 29.927 1.00 88.31 86 ASN A CA 1
ATOM 660 C C . ASN A 1 86 ? -4.804 2.908 30.399 1.00 88.31 86 ASN A C 1
ATOM 662 O O . ASN A 1 86 ? -5.157 3.496 31.420 1.00 88.31 86 ASN A O 1
ATOM 666 N N . ASP A 1 87 ? -3.769 3.311 29.656 1.00 90.31 87 ASP A N 1
ATOM 667 C CA . ASP A 1 87 ? -2.949 4.482 29.977 1.00 90.31 87 ASP A CA 1
ATOM 668 C C . ASP A 1 87 ? -3.639 5.799 29.561 1.00 90.31 87 ASP A C 1
ATOM 670 O O . ASP A 1 87 ? -3.218 6.892 29.947 1.00 90.31 87 ASP A O 1
ATOM 674 N N . ILE A 1 88 ? -4.747 5.717 28.811 1.00 86.88 88 ILE A N 1
ATOM 675 C CA . ILE A 1 88 ? -5.491 6.863 28.277 1.00 86.88 88 ILE A CA 1
ATOM 676 C C . ILE A 1 88 ? -6.746 7.127 29.126 1.00 86.88 88 ILE A C 1
ATOM 678 O O . ILE A 1 88 ? -7.784 6.486 28.971 1.00 86.88 88 ILE A O 1
ATOM 682 N N . GLY A 1 89 ? -6.682 8.122 30.014 1.00 92.12 89 GLY A N 1
ATOM 683 C CA . GLY A 1 89 ? -7.791 8.478 30.909 1.00 92.12 89 GLY A CA 1
ATOM 684 C C . GLY A 1 89 ? -8.863 9.388 30.287 1.00 92.12 89 GLY A C 1
ATOM 685 O O . GLY A 1 89 ? -8.556 10.342 29.574 1.00 92.12 89 GLY A O 1
ATOM 686 N N . GLY A 1 90 ? -10.137 9.143 30.622 1.00 91.12 90 GLY A N 1
ATOM 687 C CA . GLY A 1 90 ? -11.256 10.072 30.375 1.00 91.12 90 GLY A CA 1
ATOM 688 C C . GLY A 1 90 ? -11.803 10.123 28.941 1.00 91.12 90 GLY A C 1
ATOM 689 O O . GLY A 1 90 ? -12.687 10.935 28.667 1.00 91.12 90 GLY A O 1
ATOM 690 N N . LEU A 1 91 ? -11.310 9.265 28.039 1.00 93.00 91 LEU A N 1
ATOM 691 C CA . LEU A 1 91 ? -11.661 9.240 26.609 1.00 93.00 91 LEU A CA 1
ATOM 692 C C . LEU A 1 91 ? -12.302 7.914 26.154 1.00 93.00 91 LEU A C 1
ATOM 694 O O . LEU A 1 91 ? -12.209 7.542 24.987 1.00 93.00 91 LEU A O 1
ATOM 698 N N . GLU A 1 92 ? -12.964 7.191 27.060 1.00 91.81 92 GLU A N 1
ATOM 699 C CA . GLU A 1 92 ? -13.529 5.857 26.786 1.00 91.81 92 GLU A CA 1
ATOM 700 C C . GLU A 1 92 ? -14.472 5.840 25.575 1.00 91.81 92 GLU A C 1
ATOM 702 O O . GLU A 1 92 ? -14.395 4.944 24.734 1.00 91.81 92 GLU A O 1
ATOM 707 N N . LYS A 1 93 ? -15.322 6.867 25.439 1.00 94.06 93 LYS A N 1
ATOM 708 C CA . LYS A 1 93 ? -16.264 6.971 24.320 1.00 94.06 93 LYS A CA 1
ATOM 709 C C . LYS A 1 93 ? -15.538 7.097 22.975 1.00 94.06 93 LYS A C 1
ATOM 711 O O . LYS A 1 93 ? -15.899 6.425 22.017 1.00 94.06 93 LYS A O 1
ATOM 716 N N . GLN A 1 94 ? -14.502 7.930 22.912 1.00 93.50 94 GLN A N 1
ATOM 717 C CA . GLN A 1 94 ? -13.706 8.163 21.708 1.00 93.50 94 GLN A CA 1
ATOM 718 C C . GLN A 1 94 ? -12.885 6.925 21.333 1.00 93.50 94 GLN A C 1
ATOM 720 O O . GLN A 1 94 ? -12.771 6.600 20.153 1.00 93.50 94 GLN A O 1
ATOM 725 N N . ILE A 1 95 ? -12.343 6.217 22.331 1.00 92.75 95 ILE A N 1
ATOM 726 C CA . ILE A 1 95 ? -11.637 4.948 22.119 1.00 92.75 95 ILE A CA 1
ATOM 727 C C . ILE A 1 95 ? -12.597 3.916 21.519 1.00 92.75 95 ILE A C 1
ATOM 729 O O . ILE A 1 95 ? -12.257 3.286 20.520 1.00 92.75 95 ILE A O 1
ATOM 733 N N . GLN A 1 96 ? -13.806 3.778 22.072 1.00 92.81 96 GLN A N 1
ATOM 734 C CA . GLN A 1 96 ? -14.804 2.847 21.547 1.00 92.81 96 GLN A CA 1
ATOM 735 C C . GLN A 1 96 ? -15.191 3.173 20.096 1.00 92.81 96 GLN A C 1
ATOM 737 O O . GLN A 1 96 ? -15.153 2.283 19.248 1.00 92.81 96 GLN A O 1
ATOM 742 N N . GLU A 1 97 ? -15.500 4.438 19.792 1.00 92.69 97 GLU A N 1
ATOM 743 C CA . GLU A 1 97 ? -15.845 4.876 18.430 1.00 92.69 97 GLU A CA 1
ATOM 744 C C . GLU A 1 97 ? -14.717 4.567 17.425 1.00 92.69 97 GLU A C 1
ATOM 746 O O . GLU A 1 97 ? -14.973 4.068 16.328 1.00 92.69 97 GLU A O 1
ATOM 751 N N . LEU A 1 98 ? -13.456 4.791 17.810 1.00 92.56 98 LEU A N 1
ATOM 752 C CA . LEU A 1 98 ? -12.293 4.515 16.962 1.00 92.56 98 LEU A CA 1
ATOM 753 C C . LEU A 1 98 ? -12.065 3.011 16.742 1.00 92.56 98 LEU A C 1
ATOM 755 O O . LEU A 1 98 ? -11.76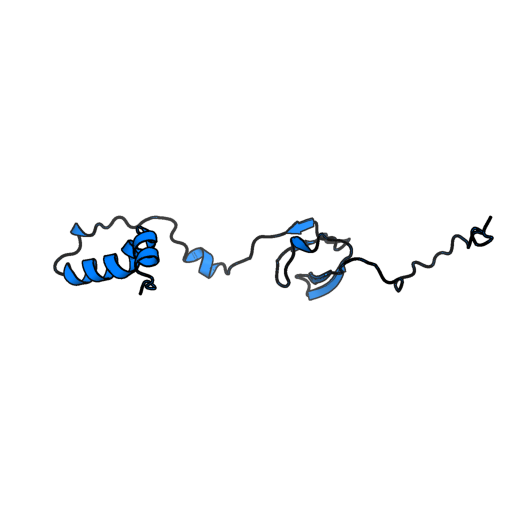7 2.583 15.624 1.00 92.56 98 LEU A O 1
ATOM 759 N N . VAL A 1 99 ? -12.225 2.197 17.788 1.00 92.06 99 VAL A N 1
ATOM 760 C CA . VAL A 1 99 ? -12.103 0.732 17.708 1.00 92.06 99 VAL A CA 1
ATOM 761 C C . VAL A 1 99 ? -13.199 0.149 16.813 1.00 92.06 99 VAL A C 1
ATOM 763 O O . VAL A 1 99 ? -12.918 -0.710 15.975 1.00 92.06 99 VAL A O 1
ATOM 766 N N . GLU A 1 100 ? -14.434 0.634 16.932 1.00 90.69 100 GLU A N 1
ATOM 767 C CA . GLU A 1 100 ? -15.547 0.204 16.082 1.00 90.69 100 GLU A CA 1
ATOM 768 C C . GLU A 1 100 ? -15.332 0.578 14.608 1.00 90.69 100 GLU A C 1
ATOM 770 O O . GLU A 1 100 ? -15.630 -0.223 13.719 1.00 90.69 100 GLU A O 1
ATOM 775 N N . ALA A 1 101 ? -14.768 1.760 14.347 1.00 91.00 101 ALA A N 1
ATOM 776 C CA . ALA A 1 101 ? -14.518 2.241 12.994 1.00 91.00 101 ALA A CA 1
ATOM 777 C C . ALA A 1 101 ? -13.323 1.555 12.312 1.00 91.00 101 ALA A C 1
ATOM 779 O O . ALA A 1 101 ? -13.417 1.217 11.138 1.00 91.00 101 ALA A O 1
ATOM 780 N N . ILE A 1 102 ? -12.209 1.326 13.018 1.00 92.06 102 ILE A N 1
ATOM 781 C CA . ILE A 1 102 ? -10.955 0.846 12.405 1.00 92.06 102 ILE A CA 1
ATOM 782 C C . ILE A 1 102 ? -10.703 -0.637 12.699 1.00 92.06 102 ILE A C 1
ATOM 784 O O . ILE A 1 102 ? -10.444 -1.429 11.792 1.00 92.06 102 ILE A O 1
ATOM 788 N N . VAL A 1 103 ? -10.788 -1.044 13.967 1.00 91.81 103 VAL A N 1
ATOM 789 C CA . VAL A 1 103 ? -10.403 -2.401 14.394 1.00 91.81 103 VAL A CA 1
ATOM 790 C C . VAL A 1 103 ? -11.476 -3.420 14.021 1.00 91.81 103 VAL A C 1
ATOM 792 O O . VAL A 1 103 ? -11.160 -4.518 13.552 1.00 91.81 103 VAL A O 1
ATOM 795 N N . LEU A 1 104 ? -12.753 -3.075 14.188 1.00 91.44 104 LEU A N 1
ATOM 796 C CA . LEU A 1 104 ? -13.879 -3.961 13.890 1.00 91.44 104 LEU A CA 1
ATOM 797 C C . LEU A 1 104 ? -13.919 -4.438 12.427 1.00 91.44 104 LEU A C 1
ATOM 799 O O . LEU A 1 104 ? -14.098 -5.641 12.218 1.00 91.44 104 LEU A O 1
ATOM 803 N N . PRO A 1 105 ? -13.734 -3.579 11.403 1.00 92.25 105 PRO A N 1
ATOM 804 C CA . PRO A 1 105 ? -13.721 -4.053 10.022 1.00 92.25 105 PRO A CA 1
ATOM 805 C C . PRO A 1 105 ? -12.472 -4.850 9.653 1.00 92.25 105 PRO A C 1
ATOM 807 O O . PRO A 1 105 ? -12.553 -5.719 8.781 1.00 92.25 105 PRO A O 1
ATOM 810 N N . MET A 1 106 ? -11.341 -4.604 10.320 1.00 91.06 106 MET A N 1
ATOM 811 C CA . MET A 1 106 ? -10.127 -5.397 10.120 1.00 91.06 106 MET A CA 1
ATOM 812 C C . MET A 1 106 ? -10.239 -6.794 10.742 1.00 91.06 106 MET A C 1
ATOM 814 O O . MET A 1 106 ? -9.858 -7.777 10.112 1.00 91.06 106 MET A O 1
ATOM 818 N N . THR A 1 107 ? -10.799 -6.899 11.948 1.00 92.38 107 THR A N 1
ATOM 819 C CA . THR A 1 107 ? -10.902 -8.165 12.696 1.00 92.38 107 THR A CA 1
ATOM 820 C C . THR A 1 107 ? -12.130 -8.997 12.318 1.00 92.38 107 THR A C 1
ATOM 822 O O . THR A 1 107 ? -12.039 -10.218 12.218 1.00 92.38 107 THR A O 1
ATOM 825 N N . TYR A 1 108 ? -13.278 -8.361 12.057 1.00 90.25 108 TYR A N 1
ATOM 826 C CA . TYR A 1 108 ? -14.566 -9.027 11.817 1.00 90.25 108 TYR A CA 1
ATOM 827 C C . TYR A 1 108 ? -15.192 -8.662 10.467 1.00 90.25 108 TYR A C 1
ATOM 829 O O . TYR A 1 108 ? -16.397 -8.405 10.369 1.00 90.25 108 TYR A O 1
ATOM 837 N N . LYS A 1 109 ? -14.397 -8.703 9.395 1.00 89.12 109 LYS A N 1
ATOM 838 C CA . LYS A 1 109 ? -14.835 -8.378 8.026 1.00 89.12 109 LYS A CA 1
ATOM 839 C C . LYS A 1 109 ? -16.114 -9.109 7.590 1.00 89.12 109 LYS A C 1
ATOM 841 O O . LYS A 1 109 ? -16.957 -8.535 6.904 1.00 89.12 109 LYS A O 1
ATOM 846 N N . GLU A 1 110 ? -16.295 -10.360 8.014 1.00 90.00 110 GLU A N 1
ATOM 847 C CA . GLU A 1 110 ? -17.477 -11.163 7.677 1.00 90.00 110 GLU A CA 1
ATOM 848 C C . GLU A 1 110 ? -18.791 -10.575 8.202 1.00 90.00 110 GLU A C 1
ATOM 850 O O . GLU A 1 110 ? -19.830 -10.730 7.560 1.00 90.00 110 GLU A O 1
ATOM 855 N N . ARG A 1 111 ? -18.773 -9.893 9.356 1.00 88.62 111 ARG A N 1
ATOM 856 C CA . ARG A 1 111 ? -19.982 -9.275 9.925 1.00 88.62 111 ARG A CA 1
ATOM 857 C C . ARG A 1 111 ? -20.488 -8.154 9.021 1.00 88.62 111 ARG A C 1
ATOM 859 O O . ARG A 1 111 ? -21.681 -8.092 8.745 1.00 88.62 111 ARG A O 1
ATOM 866 N N . PHE A 1 112 ? -19.572 -7.344 8.493 1.00 88.31 112 PHE A N 1
ATOM 867 C CA . PHE A 1 112 ? -19.881 -6.275 7.543 1.00 88.31 112 PHE A CA 1
ATOM 868 C C . PHE A 1 112 ? -20.382 -6.829 6.205 1.00 88.31 112 PHE A C 1
ATOM 870 O O . PHE A 1 112 ? -21.366 -6.330 5.666 1.00 88.31 112 PHE A O 1
ATOM 877 N N . GLN A 1 113 ? -19.778 -7.915 5.708 1.00 88.06 113 GLN A N 1
ATOM 878 C CA . GLN A 1 113 ? -20.226 -8.574 4.475 1.00 88.06 113 GLN A CA 1
ATOM 879 C C . GLN A 1 113 ? -21.628 -9.180 4.604 1.00 88.06 113 GLN A C 1
ATOM 881 O O . GLN A 1 113 ? -22.442 -9.010 3.701 1.00 88.06 113 GLN A O 1
ATOM 886 N N . LYS A 1 114 ? -21.934 -9.843 5.729 1.00 90.75 114 LYS A N 1
ATOM 887 C CA . LYS A 1 114 ? -23.272 -10.397 6.007 1.00 90.75 114 LYS A CA 1
ATOM 888 C C . LYS A 1 114 ? -24.331 -9.308 6.141 1.00 90.75 114 LYS A C 1
ATOM 890 O O . LYS A 1 114 ? -25.456 -9.497 5.694 1.00 90.75 114 LYS A O 1
ATOM 895 N N . LEU A 1 115 ? -23.965 -8.183 6.750 1.00 89.44 115 LEU A N 1
ATOM 896 C CA . LEU A 1 115 ? -24.844 -7.026 6.887 1.00 89.44 115 LEU A CA 1
ATOM 897 C C . LEU A 1 115 ? -24.969 -6.231 5.570 1.00 89.44 115 LEU A C 1
ATOM 899 O O . LEU A 1 115 ? -25.894 -5.441 5.418 1.00 89.44 115 LEU A O 1
ATOM 903 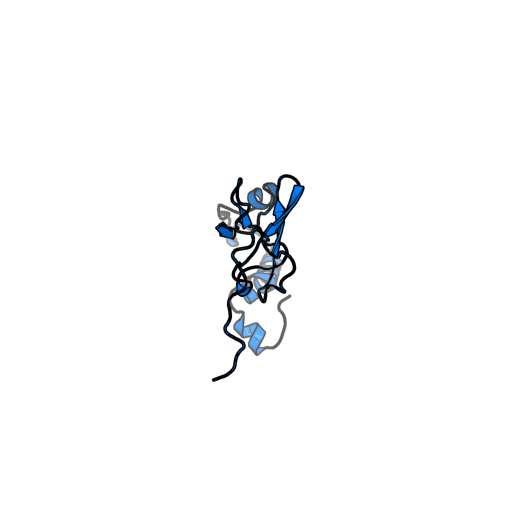N N . GLY A 1 116 ? -24.063 -6.449 4.610 1.00 88.00 116 GLY A N 1
ATOM 904 C CA . GLY A 1 116 ? -24.059 -5.782 3.306 1.00 88.00 116 GLY A CA 1
ATOM 905 C C . GLY A 1 116 ? -23.653 -4.307 3.358 1.00 88.00 116 GLY A C 1
ATOM 906 O O . GLY A 1 116 ? -23.872 -3.580 2.390 1.00 88.00 116 GLY A O 1
ATOM 907 N N . VAL A 1 117 ? -23.070 -3.850 4.468 1.00 88.31 117 VAL A N 1
ATOM 908 C CA . VAL A 1 117 ? -22.655 -2.453 4.656 1.00 88.31 117 VAL A CA 1
ATOM 909 C C . VAL A 1 117 ? -21.153 -2.301 4.454 1.00 88.31 117 VAL A C 1
ATOM 911 O O . VAL A 1 117 ? -20.367 -3.204 4.750 1.00 88.31 117 VAL A O 1
ATOM 914 N N . ARG A 1 118 ? -20.746 -1.138 3.942 1.00 86.94 118 ARG A N 1
ATOM 915 C CA . ARG A 1 118 ? -19.330 -0.775 3.867 1.00 86.94 118 ARG A CA 1
ATOM 916 C C . ARG A 1 118 ? -18.895 -0.231 5.225 1.00 86.94 118 ARG A C 1
ATOM 918 O O . ARG A 1 118 ? -19.665 0.525 5.819 1.00 86.94 118 ARG A O 1
ATOM 925 N N . PRO A 1 119 ? -17.714 -0.625 5.721 1.00 86.62 119 PRO A N 1
ATOM 926 C CA . PRO A 1 119 ? -17.179 -0.012 6.920 1.00 86.62 119 PRO A CA 1
ATOM 927 C C . PRO A 1 119 ? -16.936 1.489 6.689 1.00 86.62 119 PRO A C 1
ATOM 929 O O . PRO A 1 119 ? -16.736 1.881 5.531 1.00 86.62 119 PRO A O 1
ATOM 932 N N . PRO A 1 120 ? -17.039 2.301 7.755 1.00 84.56 120 PRO A N 1
ATOM 933 C CA . PRO A 1 120 ? -16.775 3.734 7.697 1.00 84.56 120 PRO A CA 1
ATOM 934 C C . PRO A 1 120 ? -15.314 4.053 7.354 1.00 84.56 120 PRO A C 1
ATOM 936 O O . PRO A 1 120 ? -14.442 3.173 7.545 1.00 84.56 120 PRO A O 1
#